Protein AF-A0A9J6D5X6-F1 (afdb_monomer_lite)

Structure (mmCIF, N/CA/C/O backbone):
data_AF-A0A9J6D5X6-F1
#
_entry.id   AF-A0A9J6D5X6-F1
#
loop_
_atom_site.group_PDB
_atom_site.id
_atom_site.type_symbol
_atom_site.label_atom_id
_atom_site.label_alt_id
_atom_site.label_comp_id
_atom_site.label_asym_id
_atom_site.label_entity_id
_atom_site.label_seq_id
_atom_site.pdbx_PDB_ins_code
_atom_site.Cartn_x
_atom_site.Cartn_y
_atom_site.Cartn_z
_atom_site.occupancy
_atom_site.B_iso_or_equiv
_atom_site.auth_seq_id
_atom_site.auth_comp_id
_atom_site.auth_asym_id
_atom_site.auth_atom_id
_atom_site.pdbx_PDB_model_num
ATOM 1 N N . MET A 1 1 ? 37.093 -29.764 -41.060 1.00 55.56 1 MET A N 1
ATOM 2 C CA . MET A 1 1 ? 36.284 -28.834 -40.244 1.00 55.56 1 MET A CA 1
ATOM 3 C C . MET A 1 1 ? 37.225 -27.768 -39.710 1.00 55.56 1 MET A C 1
ATOM 5 O O . MET A 1 1 ? 38.212 -28.142 -39.092 1.00 55.56 1 MET A O 1
ATOM 9 N N . ALA A 1 2 ? 37.018 -26.491 -40.043 1.00 56.97 2 ALA A N 1
ATOM 10 C CA . ALA A 1 2 ? 37.906 -25.419 -39.585 1.00 56.97 2 ALA A CA 1
ATOM 11 C C . ALA A 1 2 ? 37.753 -25.225 -38.063 1.00 56.97 2 ALA A C 1
ATOM 13 O O . ALA A 1 2 ? 36.620 -25.286 -37.577 1.00 56.97 2 ALA A O 1
ATOM 14 N N . PRO A 1 3 ? 38.848 -25.031 -37.306 1.00 70.06 3 PRO A N 1
ATOM 15 C CA . PRO A 1 3 ? 38.765 -24.832 -35.867 1.00 70.06 3 PRO A CA 1
ATOM 16 C C . PRO A 1 3 ? 38.007 -23.536 -35.584 1.00 70.06 3 PRO A C 1
ATOM 18 O O . PRO A 1 3 ? 38.293 -22.492 -36.173 1.00 70.06 3 PRO A O 1
ATOM 21 N N . ILE A 1 4 ? 37.017 -23.619 -34.697 1.00 68.12 4 ILE A N 1
ATOM 22 C CA . ILE A 1 4 ? 36.277 -22.445 -34.246 1.00 68.12 4 ILE A CA 1
ATOM 23 C C . ILE A 1 4 ? 37.287 -21.511 -33.577 1.00 68.12 4 ILE A C 1
ATOM 25 O O . ILE A 1 4 ? 38.006 -21.914 -32.664 1.00 68.12 4 ILE A O 1
ATOM 29 N N . ASN A 1 5 ? 37.374 -20.280 -34.078 1.00 81.94 5 ASN A N 1
ATOM 30 C CA . ASN A 1 5 ? 38.291 -19.271 -33.572 1.00 81.94 5 ASN A CA 1
ATOM 31 C C . ASN A 1 5 ? 37.912 -18.941 -32.119 1.00 81.94 5 ASN A C 1
ATOM 33 O O . ASN A 1 5 ? 36.921 -18.259 -31.865 1.00 81.94 5 ASN A O 1
ATOM 37 N N . THR A 1 6 ? 38.689 -19.456 -31.168 1.00 78.69 6 THR A N 1
ATOM 38 C CA . THR A 1 6 ? 38.454 -19.334 -29.720 1.00 78.69 6 THR A CA 1
ATOM 39 C C . THR A 1 6 ? 38.380 -17.885 -29.257 1.00 78.69 6 THR A C 1
ATOM 41 O O . THR A 1 6 ? 37.618 -17.565 -28.351 1.00 78.69 6 THR A O 1
ATOM 44 N N . ARG A 1 7 ? 39.108 -16.988 -29.928 1.00 82.19 7 ARG A N 1
ATOM 45 C CA . ARG A 1 7 ? 39.037 -15.549 -29.679 1.00 82.19 7 ARG A CA 1
ATOM 46 C C . ARG A 1 7 ? 37.683 -14.963 -30.077 1.00 82.19 7 ARG A C 1
ATOM 48 O O . ARG A 1 7 ? 37.125 -14.179 -29.325 1.00 82.19 7 ARG A O 1
ATOM 55 N N . ALA A 1 8 ? 37.132 -15.387 -31.212 1.00 81.88 8 ALA A N 1
ATOM 56 C CA . ALA A 1 8 ? 35.817 -14.933 -31.661 1.00 81.88 8 ALA A CA 1
ATOM 57 C C . ALA A 1 8 ? 34.689 -15.434 -30.740 1.00 81.88 8 ALA A C 1
ATOM 59 O O . ALA A 1 8 ? 33.704 -14.732 -30.539 1.00 81.88 8 ALA A O 1
ATOM 60 N N . LEU A 1 9 ? 34.836 -16.627 -30.149 1.00 81.69 9 LEU A N 1
ATOM 61 C CA . LEU A 1 9 ? 33.902 -17.124 -29.130 1.00 81.69 9 LEU A CA 1
ATOM 62 C C . LEU A 1 9 ? 33.955 -16.285 -27.849 1.00 81.69 9 LEU A C 1
ATOM 64 O O . LEU A 1 9 ? 32.906 -15.888 -27.353 1.00 81.69 9 LEU A O 1
ATOM 68 N N . ALA A 1 10 ? 35.155 -15.966 -27.357 1.00 84.81 10 ALA A N 1
ATOM 69 C CA . ALA A 1 10 ? 35.321 -15.121 -26.175 1.00 84.81 10 ALA A CA 1
ATOM 70 C C . ALA A 1 10 ? 34.756 -13.704 -26.393 1.00 84.81 10 ALA A C 1
ATOM 72 O O . ALA A 1 10 ? 34.077 -13.169 -25.521 1.00 84.81 10 ALA A O 1
ATOM 73 N N . GLU A 1 11 ? 34.968 -13.124 -27.580 1.00 85.69 11 GLU A N 1
ATOM 74 C CA . GLU A 1 11 ? 34.399 -11.822 -27.958 1.00 85.69 11 GLU A CA 1
ATOM 75 C C . GLU A 1 11 ? 32.855 -11.857 -27.972 1.00 85.69 11 GLU A C 1
ATOM 77 O O . GLU A 1 11 ? 32.206 -10.916 -27.514 1.00 85.69 11 GLU A O 1
ATOM 82 N N . LEU A 1 12 ? 32.239 -12.953 -28.434 1.00 86.56 12 LEU A N 1
ATOM 83 C CA . LEU A 1 12 ? 30.779 -13.130 -28.393 1.00 86.56 12 LEU A CA 1
ATOM 84 C C . LEU A 1 12 ? 30.242 -13.282 -26.964 1.00 86.56 12 LEU A C 1
ATOM 86 O O . LEU A 1 12 ? 29.209 -12.696 -26.634 1.00 86.56 12 LEU A O 1
ATOM 90 N N . GLU A 1 13 ? 30.934 -14.041 -26.113 1.00 90.12 13 GLU A N 1
ATOM 91 C CA . GLU A 1 13 ? 30.572 -14.208 -24.701 1.00 90.12 13 GLU A CA 1
ATOM 92 C C . GLU A 1 13 ? 30.631 -12.878 -23.940 1.00 90.12 13 GLU A C 1
ATOM 94 O O . GLU A 1 13 ? 29.716 -12.555 -23.179 1.00 90.12 13 GLU A O 1
ATOM 99 N N . GLU A 1 14 ? 31.656 -12.066 -24.200 1.00 89.50 14 GLU A N 1
ATOM 100 C CA . GLU A 1 14 ? 31.812 -10.740 -23.601 1.00 89.50 14 GLU A CA 1
ATOM 101 C C . GLU A 1 14 ? 30.676 -9.791 -24.022 1.00 89.50 14 GLU A C 1
ATOM 103 O O . GLU A 1 14 ? 30.056 -9.133 -23.179 1.00 89.50 14 GLU A O 1
ATOM 108 N N . ILE A 1 15 ? 30.317 -9.792 -25.311 1.00 89.00 15 ILE A N 1
ATOM 109 C CA . ILE A 1 15 ? 29.187 -9.012 -25.835 1.00 89.00 15 ILE A CA 1
ATOM 110 C C . ILE A 1 15 ? 27.863 -9.462 -25.200 1.00 89.00 15 ILE A C 1
ATOM 112 O O . ILE A 1 15 ? 27.032 -8.625 -24.833 1.00 89.00 15 ILE A O 1
ATOM 116 N N . HIS A 1 16 ? 27.644 -10.770 -25.051 1.00 92.50 16 HIS A N 1
ATOM 117 C CA . HIS A 1 16 ? 26.434 -11.304 -24.423 1.00 92.50 16 HIS A CA 1
ATOM 118 C C . HIS A 1 16 ? 26.328 -10.885 -22.955 1.00 92.50 16 HIS A C 1
ATOM 120 O O . HIS A 1 16 ? 25.290 -10.354 -22.553 1.00 92.50 16 HIS A O 1
ATOM 126 N N . ALA A 1 17 ? 27.408 -11.024 -22.183 1.00 90.44 17 ALA A N 1
ATOM 127 C CA . ALA A 1 17 ? 27.448 -10.605 -20.785 1.00 90.44 17 ALA A CA 1
ATOM 128 C C . ALA A 1 17 ? 27.161 -9.100 -20.631 1.00 90.44 17 ALA A C 1
ATOM 130 O O . ALA A 1 17 ? 26.398 -8.680 -19.755 1.00 90.44 17 ALA A O 1
ATOM 131 N N . GLN A 1 18 ? 27.711 -8.271 -21.523 1.00 91.69 18 GLN A N 1
ATOM 132 C CA . GLN A 1 18 ? 27.465 -6.832 -21.510 1.00 91.69 18 GLN A CA 1
ATOM 133 C C . GLN A 1 18 ? 26.006 -6.487 -21.853 1.00 91.69 18 GLN A C 1
ATOM 135 O O . GLN A 1 18 ? 25.405 -5.626 -21.202 1.00 91.69 18 GLN A O 1
ATOM 140 N N . ASN A 1 19 ? 25.399 -7.194 -22.810 1.00 94.31 19 ASN A N 1
ATOM 141 C CA . ASN A 1 19 ? 23.986 -7.036 -23.156 1.00 94.31 19 ASN A CA 1
ATOM 142 C C . ASN A 1 19 ? 23.058 -7.432 -22.000 1.00 94.31 19 ASN A C 1
ATOM 144 O O . ASN A 1 19 ? 22.118 -6.696 -21.688 1.00 94.31 19 ASN A O 1
ATOM 148 N N . GLU A 1 20 ? 23.334 -8.548 -21.325 1.00 93.19 20 GLU A N 1
ATOM 149 C CA . GLU A 1 20 ? 22.579 -8.970 -20.142 1.00 93.19 20 GLU A CA 1
ATOM 150 C C . GLU A 1 20 ? 22.626 -7.909 -19.041 1.00 93.19 20 GLU A C 1
ATOM 152 O O . GLU A 1 20 ? 21.592 -7.544 -18.469 1.00 93.19 20 GLU A O 1
ATOM 157 N N . LEU A 1 21 ? 23.806 -7.335 -18.797 1.00 94.62 21 LEU A N 1
ATOM 158 C CA . LEU A 1 21 ? 23.995 -6.301 -17.784 1.00 94.62 21 LEU A CA 1
ATOM 159 C C . LEU A 1 21 ? 23.209 -5.023 -18.121 1.00 94.62 21 LEU A C 1
ATOM 161 O O . LEU A 1 21 ? 22.553 -4.445 -17.246 1.00 94.62 21 LEU A O 1
ATOM 165 N N . ILE A 1 22 ? 23.189 -4.619 -19.396 1.00 96.19 22 ILE A N 1
ATOM 166 C CA . ILE A 1 22 ? 22.379 -3.495 -19.893 1.00 96.19 22 ILE A CA 1
ATOM 167 C C . ILE A 1 22 ? 20.883 -3.768 -19.687 1.00 96.19 22 ILE A C 1
ATOM 169 O O . ILE A 1 22 ? 20.154 -2.895 -19.195 1.00 96.19 22 ILE A O 1
ATOM 173 N N . VAL A 1 23 ? 20.411 -4.974 -20.015 1.00 96.12 23 VAL A N 1
ATOM 174 C CA . VAL A 1 23 ? 19.006 -5.369 -19.842 1.00 96.12 23 VAL A CA 1
ATOM 175 C C . VAL A 1 23 ? 18.617 -5.339 -18.365 1.00 96.12 23 VAL A C 1
ATOM 177 O O . VAL A 1 23 ? 17.643 -4.668 -18.008 1.00 96.12 23 VAL A O 1
ATOM 180 N N . VAL A 1 24 ? 19.396 -5.969 -17.484 1.00 95.69 24 VAL A N 1
ATOM 181 C CA . VAL A 1 24 ? 19.142 -5.981 -16.034 1.00 95.69 24 VAL A CA 1
ATOM 182 C C . VAL A 1 24 ? 19.116 -4.560 -15.471 1.00 95.69 24 VAL A C 1
ATOM 184 O O . VAL A 1 24 ? 18.171 -4.187 -14.763 1.00 95.69 24 VAL A O 1
ATOM 187 N N . TYR A 1 25 ? 20.096 -3.728 -15.834 1.00 95.25 25 TYR A N 1
ATOM 188 C CA . TYR A 1 25 ? 20.143 -2.327 -15.424 1.00 95.25 25 TYR A CA 1
ATOM 189 C C . TYR A 1 25 ? 18.912 -1.549 -15.908 1.00 95.25 25 TYR A C 1
ATOM 191 O O . TYR A 1 25 ? 18.299 -0.807 -15.134 1.00 95.25 25 TYR A O 1
ATOM 199 N N . SER A 1 26 ? 18.495 -1.742 -17.162 1.00 91.62 26 SER A N 1
ATOM 200 C CA . SER A 1 26 ? 17.327 -1.068 -17.740 1.00 91.62 26 SER A CA 1
ATOM 201 C C . SER A 1 26 ? 16.020 -1.454 -17.034 1.00 91.62 26 SER A C 1
ATOM 203 O O . SER A 1 26 ? 15.210 -0.577 -16.715 1.00 91.62 26 SER A O 1
ATOM 205 N N . ILE A 1 27 ? 15.840 -2.737 -16.692 1.00 90.25 27 ILE A N 1
ATOM 206 C CA . ILE A 1 27 ? 14.683 -3.244 -15.945 1.00 90.25 27 ILE A CA 1
ATOM 207 C C . ILE A 1 27 ? 14.682 -2.667 -14.530 1.00 90.25 27 ILE A C 1
ATOM 209 O O . ILE A 1 27 ? 13.660 -2.141 -14.080 1.00 90.25 27 ILE A O 1
ATOM 213 N N . ALA A 1 28 ? 15.819 -2.710 -13.833 1.00 87.56 28 ALA A N 1
ATOM 214 C CA . ALA A 1 28 ? 15.953 -2.155 -12.489 1.00 87.56 28 ALA A CA 1
ATOM 215 C C . ALA A 1 28 ? 15.671 -0.646 -12.481 1.00 87.56 28 ALA A C 1
ATOM 217 O O . ALA A 1 28 ? 14.909 -0.153 -11.645 1.00 87.56 28 ALA A O 1
ATOM 218 N N . ARG A 1 29 ? 16.210 0.091 -13.458 1.00 86.25 29 ARG A N 1
ATOM 219 C CA . ARG A 1 29 ? 15.960 1.523 -13.647 1.00 86.25 29 ARG A CA 1
ATOM 220 C C . ARG A 1 29 ? 14.492 1.800 -13.945 1.00 86.25 29 ARG A C 1
ATOM 222 O O . ARG A 1 29 ? 13.934 2.717 -13.351 1.00 86.25 29 ARG A O 1
ATOM 229 N N . ARG A 1 30 ? 13.835 1.006 -14.798 1.00 81.69 30 ARG A N 1
ATOM 230 C CA . ARG A 1 30 ? 12.396 1.127 -15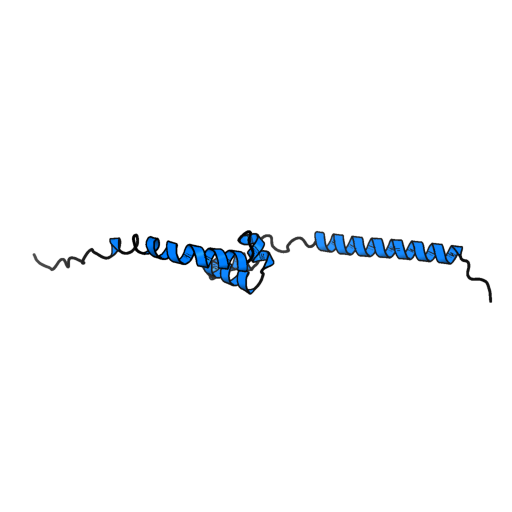.093 1.00 81.69 30 ARG A CA 1
ATOM 231 C C . ARG A 1 30 ? 11.534 0.835 -13.866 1.00 81.69 30 ARG A C 1
ATOM 233 O O . ARG A 1 30 ? 10.545 1.528 -13.657 1.00 81.69 30 ARG A O 1
ATOM 240 N N . ARG A 1 31 ? 11.917 -0.134 -13.029 1.00 76.94 31 ARG A N 1
ATOM 241 C CA . ARG A 1 31 ? 11.245 -0.430 -11.751 1.00 76.94 31 ARG A CA 1
ATOM 242 C C . ARG A 1 31 ? 11.400 0.716 -10.749 1.00 76.94 31 ARG A C 1
ATOM 244 O O . ARG A 1 31 ? 10.401 1.128 -10.175 1.00 76.94 31 ARG A O 1
ATOM 251 N N . ARG A 1 32 ? 12.599 1.294 -10.604 1.00 73.50 32 ARG A N 1
ATOM 252 C CA . ARG A 1 32 ? 12.824 2.497 -9.771 1.00 73.50 32 ARG A CA 1
ATOM 253 C C . ARG A 1 32 ? 12.077 3.723 -10.311 1.00 73.50 32 ARG A C 1
ATOM 255 O O . ARG A 1 32 ? 11.566 4.523 -9.539 1.00 73.50 32 ARG A O 1
ATOM 262 N N . ARG A 1 33 ? 11.999 3.855 -11.641 1.00 68.44 33 ARG A N 1
ATOM 263 C CA . ARG A 1 33 ? 11.289 4.926 -12.361 1.00 68.44 33 ARG A CA 1
ATOM 264 C C . ARG A 1 33 ? 9.796 4.692 -12.536 1.00 68.44 33 ARG A C 1
ATOM 266 O O . ARG A 1 33 ? 9.138 5.587 -13.060 1.00 68.44 33 ARG A O 1
ATOM 273 N N . ARG A 1 34 ? 9.231 3.561 -12.094 1.00 65.81 34 ARG A N 1
ATOM 274 C CA . ARG A 1 34 ? 7.793 3.484 -11.810 1.00 65.81 34 ARG A CA 1
ATOM 275 C C . ARG A 1 34 ? 7.539 4.407 -10.618 1.00 65.81 34 ARG A C 1
ATOM 277 O O . ARG A 1 34 ? 7.360 3.973 -9.485 1.00 65.81 34 ARG A O 1
ATOM 284 N N . GLN A 1 35 ? 7.574 5.706 -10.902 1.00 58.44 35 GLN A N 1
ATOM 285 C CA . GLN A 1 35 ? 7.007 6.734 -10.067 1.00 58.44 35 GLN A CA 1
ATOM 286 C C . GLN A 1 35 ? 5.574 6.308 -9.805 1.00 58.44 35 GLN A C 1
ATOM 288 O O . GLN A 1 35 ? 4.879 5.803 -10.697 1.00 58.44 35 GLN A O 1
ATOM 293 N N . ARG A 1 36 ? 5.163 6.422 -8.546 1.00 61.59 36 ARG A N 1
ATOM 294 C CA . ARG A 1 36 ? 3.793 6.119 -8.166 1.00 61.59 36 ARG A CA 1
ATOM 295 C C . ARG A 1 36 ? 2.905 6.980 -9.068 1.00 61.59 36 ARG A C 1
ATOM 297 O O . ARG A 1 36 ? 3.015 8.198 -9.027 1.00 61.59 36 ARG A O 1
ATOM 304 N N . ARG A 1 37 ? 2.073 6.351 -9.912 1.00 65.75 37 ARG A N 1
ATOM 305 C CA . ARG A 1 37 ? 1.149 7.057 -10.831 1.00 65.75 37 ARG A CA 1
ATOM 306 C C . ARG A 1 37 ? 0.238 8.035 -10.077 1.00 65.75 37 ARG A C 1
ATOM 308 O O . ARG A 1 37 ? -0.304 8.949 -10.678 1.00 65.75 37 ARG A O 1
ATOM 315 N N . VAL A 1 38 ? 0.101 7.823 -8.770 1.00 64.44 38 VAL A N 1
ATOM 316 C CA . VAL A 1 38 ? -0.598 8.658 -7.803 1.00 64.44 38 VAL A CA 1
ATOM 317 C C . VAL A 1 38 ? 0.267 8.792 -6.543 1.00 64.44 38 VAL A C 1
ATOM 319 O O . VAL A 1 38 ? 0.807 7.798 -6.052 1.00 64.44 38 VAL A O 1
ATOM 322 N N . TRP A 1 39 ? 0.418 10.010 -6.014 1.00 67.00 39 TRP A N 1
ATOM 323 C CA . TRP A 1 39 ? 1.128 10.258 -4.746 1.00 67.00 39 TRP A CA 1
ATOM 324 C C . TRP A 1 39 ? 0.409 9.618 -3.551 1.00 67.00 39 TRP A C 1
ATOM 326 O O . TRP A 1 39 ? 1.052 9.172 -2.599 1.00 67.00 39 TRP A O 1
ATOM 336 N N . VAL A 1 40 ? -0.917 9.506 -3.654 1.00 69.44 40 VAL A N 1
ATOM 337 C CA . VAL A 1 40 ? -1.812 8.909 -2.664 1.00 69.44 40 VAL A CA 1
ATOM 338 C C . VAL A 1 40 ? -2.382 7.614 -3.240 1.00 69.44 40 VAL A C 1
ATOM 340 O O . VAL A 1 40 ? -2.913 7.606 -4.346 1.00 69.44 40 VAL A O 1
ATOM 343 N N . ARG A 1 41 ? -2.239 6.493 -2.524 1.00 74.75 41 ARG A N 1
ATOM 344 C CA . ARG A 1 41 ? -2.820 5.209 -2.951 1.00 74.75 41 ARG A CA 1
ATOM 345 C C . ARG A 1 41 ? -4.344 5.227 -2.807 1.00 74.75 41 ARG A C 1
ATOM 347 O O . ARG A 1 41 ? -4.854 5.872 -1.899 1.00 74.75 41 ARG A O 1
ATOM 354 N N . GLN A 1 42 ? -5.034 4.436 -3.630 1.00 77.94 42 GLN A N 1
ATOM 355 C CA . GLN A 1 42 ? -6.500 4.388 -3.675 1.00 77.94 42 GLN A CA 1
ATOM 356 C C . GLN A 1 42 ? -7.150 4.150 -2.304 1.00 77.94 42 GLN A C 1
ATOM 358 O O . GLN A 1 42 ? -8.041 4.891 -1.920 1.00 77.94 42 GLN A O 1
ATOM 363 N N . VAL A 1 43 ? -6.596 3.234 -1.500 1.00 77.31 43 VAL A N 1
ATOM 364 C CA . VAL A 1 43 ? -7.093 2.930 -0.144 1.00 77.31 43 VAL A CA 1
ATOM 365 C C . VAL A 1 43 ? -7.128 4.145 0.801 1.00 77.31 43 VAL A C 1
ATOM 367 O O . VAL A 1 43 ? -7.865 4.157 1.780 1.00 77.31 43 VAL A O 1
ATOM 370 N N . PHE A 1 44 ? -6.327 5.181 0.532 1.00 77.06 44 PHE A N 1
ATOM 371 C CA . PHE A 1 44 ? -6.349 6.431 1.292 1.00 77.06 44 PHE A CA 1
ATOM 372 C C . PHE A 1 44 ? -7.303 7.475 0.699 1.00 77.06 44 PHE A C 1
ATOM 374 O O . PHE A 1 44 ? -7.723 8.368 1.428 1.00 77.06 44 PHE A O 1
ATOM 381 N N . LEU A 1 45 ? -7.649 7.363 -0.586 1.00 77.69 45 LEU A N 1
ATOM 382 C CA . LEU A 1 45 ? -8.658 8.199 -1.245 1.00 77.69 45 LEU A CA 1
ATOM 383 C C . LEU A 1 45 ? -10.072 7.770 -0.840 1.00 77.69 45 LEU A C 1
ATOM 385 O O . LEU A 1 45 ? -10.928 8.619 -0.609 1.00 77.69 45 LEU A O 1
ATOM 389 N N . ASP A 1 46 ? -10.282 6.466 -0.654 1.00 75.69 46 ASP A N 1
ATOM 390 C CA . ASP A 1 46 ? -11.583 5.907 -0.278 1.00 75.69 46 ASP A CA 1
ATOM 391 C C . ASP A 1 46 ? -11.994 6.270 1.169 1.00 75.69 46 ASP A C 1
ATOM 393 O O . ASP A 1 46 ? -13.160 6.143 1.536 1.00 75.69 46 ASP A O 1
ATOM 397 N N . ARG A 1 47 ? -11.080 6.835 1.981 1.00 72.12 47 ARG A N 1
ATOM 398 C CA . ARG A 1 47 ? -11.358 7.318 3.353 1.00 72.12 47 ARG A CA 1
ATOM 399 C C . ARG A 1 47 ? -12.531 8.292 3.433 1.00 72.12 47 ARG A C 1
ATOM 401 O O . ARG A 1 47 ? -13.250 8.290 4.426 1.00 72.12 47 ARG A O 1
ATOM 408 N N . ALA A 1 48 ? -12.712 9.124 2.407 1.00 70.94 48 ALA A N 1
ATOM 409 C CA . ALA A 1 48 ? -13.823 10.070 2.357 1.00 70.94 48 ALA A CA 1
ATOM 410 C C . ALA A 1 48 ? -15.189 9.362 2.277 1.00 70.94 48 ALA A C 1
ATOM 412 O O . ALA A 1 48 ? -16.182 9.904 2.751 1.00 70.94 48 ALA A O 1
ATOM 413 N N . MET A 1 49 ? -15.227 8.154 1.704 1.00 71.19 49 MET A N 1
ATOM 414 C CA . MET A 1 49 ? -16.438 7.351 1.529 1.00 71.19 49 MET A CA 1
ATOM 415 C C . MET A 1 49 ? -16.623 6.315 2.643 1.00 71.19 49 MET A C 1
ATOM 417 O O . MET A 1 49 ? -17.748 6.068 3.065 1.00 71.19 49 MET A O 1
ATOM 421 N N . ASP A 1 50 ? -15.534 5.711 3.125 1.00 67.62 50 ASP A N 1
ATOM 422 C CA . ASP A 1 50 ? -15.582 4.607 4.091 1.00 67.62 50 ASP A CA 1
ATOM 423 C C . ASP A 1 50 ? -15.626 5.057 5.559 1.00 67.62 50 ASP A C 1
ATOM 425 O O . ASP A 1 50 ? -15.849 4.230 6.443 1.00 67.62 50 ASP A O 1
ATOM 429 N N . GLY A 1 51 ? -15.393 6.338 5.848 1.00 65.12 51 GLY A N 1
ATOM 430 C CA . GLY A 1 51 ? -15.235 6.824 7.217 1.00 65.12 51 GLY A CA 1
ATOM 431 C C . GLY A 1 51 ? -13.858 6.518 7.825 1.00 65.12 51 GLY A C 1
ATOM 432 O O . GLY A 1 51 ? -12.985 5.899 7.210 1.00 65.12 51 GLY A O 1
ATOM 433 N N . ASP A 1 52 ? -13.655 7.029 9.041 1.00 63.66 52 ASP A N 1
ATOM 434 C CA . ASP A 1 52 ? -12.349 7.123 9.700 1.00 63.66 52 ASP A CA 1
ATOM 435 C C . ASP A 1 52 ? -11.676 5.766 10.006 1.00 63.66 52 ASP A C 1
ATOM 437 O O . ASP A 1 52 ? -12.307 4.710 10.001 1.00 63.66 52 ASP A O 1
ATOM 441 N N . PHE A 1 53 ? -10.369 5.834 10.293 1.00 63.34 53 PHE A N 1
ATOM 442 C CA . PHE A 1 53 ? -9.369 4.823 10.715 1.00 63.34 53 PHE A CA 1
ATOM 443 C C . PHE A 1 53 ? -9.730 3.315 10.775 1.00 63.34 53 PHE A C 1
ATOM 445 O O . PHE A 1 53 ? -8.946 2.496 10.289 1.00 63.34 53 PHE A O 1
ATOM 452 N N . HIS A 1 54 ? -10.866 2.918 11.357 1.00 64.06 54 HIS A N 1
ATOM 453 C CA . HIS A 1 54 ? -11.262 1.516 11.550 1.00 64.06 54 HIS A CA 1
ATOM 454 C C . HIS A 1 54 ? -11.379 0.745 10.228 1.00 64.06 54 HIS A C 1
ATOM 456 O O . HIS A 1 54 ? -10.791 -0.328 10.083 1.00 64.06 54 HIS A O 1
ATOM 462 N N . ASN A 1 55 ? -12.065 1.312 9.232 1.00 78.88 55 ASN A N 1
ATOM 463 C CA . ASN A 1 55 ? -12.261 0.632 7.949 1.00 78.88 55 ASN A CA 1
ATOM 464 C C . ASN A 1 55 ? -10.963 0.532 7.145 1.00 78.88 55 ASN A C 1
ATOM 466 O O . ASN A 1 55 ? -10.707 -0.481 6.493 1.00 78.88 55 ASN A O 1
ATOM 470 N N . LEU A 1 56 ? -10.095 1.540 7.247 1.00 82.62 56 LEU A N 1
ATOM 471 C CA . LEU A 1 56 ? -8.767 1.492 6.648 1.00 82.62 56 LEU A CA 1
ATOM 472 C C . LEU A 1 56 ? -7.936 0.353 7.243 1.00 82.62 56 LEU A C 1
ATOM 474 O O . LEU A 1 56 ? -7.369 -0.434 6.490 1.00 82.62 56 LEU A O 1
ATOM 478 N N . LEU A 1 57 ? -7.853 0.257 8.572 1.00 83.94 57 LEU A N 1
ATOM 479 C CA . LEU A 1 57 ? -7.041 -0.774 9.214 1.00 83.94 57 LEU A CA 1
ATOM 480 C C . LEU A 1 57 ? -7.485 -2.181 8.840 1.00 83.94 57 LEU A C 1
ATOM 482 O O . LEU A 1 57 ? -6.634 -3.011 8.529 1.00 83.94 57 LEU A O 1
ATOM 486 N N . VAL A 1 58 ? -8.795 -2.434 8.809 1.00 84.75 58 VAL A N 1
ATOM 487 C CA . VAL A 1 58 ? -9.346 -3.729 8.392 1.00 84.75 58 VAL A CA 1
ATOM 488 C C . VAL A 1 58 ? -8.960 -4.042 6.943 1.00 84.75 58 VAL A C 1
ATOM 490 O O . VAL A 1 58 ? -8.453 -5.129 6.664 1.00 84.75 58 VAL A O 1
ATOM 493 N N . LYS A 1 59 ? -9.105 -3.074 6.025 1.00 85.19 59 LYS A N 1
ATOM 494 C CA . LYS A 1 59 ? -8.713 -3.236 4.614 1.00 85.19 59 LYS A CA 1
ATOM 495 C C . LYS A 1 59 ? -7.217 -3.519 4.456 1.00 85.19 59 LYS A C 1
ATOM 497 O O . LYS A 1 59 ? -6.840 -4.397 3.683 1.00 85.19 59 LYS A O 1
ATOM 502 N N . LEU A 1 60 ? -6.362 -2.817 5.203 1.00 87.62 60 LEU A N 1
ATOM 503 C CA . LEU A 1 60 ? -4.913 -3.040 5.173 1.00 87.62 60 LEU A CA 1
ATOM 504 C C . LEU A 1 60 ? -4.534 -4.403 5.751 1.00 87.62 60 LEU A C 1
ATOM 506 O O . LEU A 1 60 ? -3.706 -5.103 5.173 1.00 87.62 60 LEU A O 1
ATOM 510 N N . ARG A 1 61 ? -5.162 -4.797 6.862 1.00 86.75 61 ARG A N 1
ATOM 511 C CA . ARG A 1 61 ? -4.886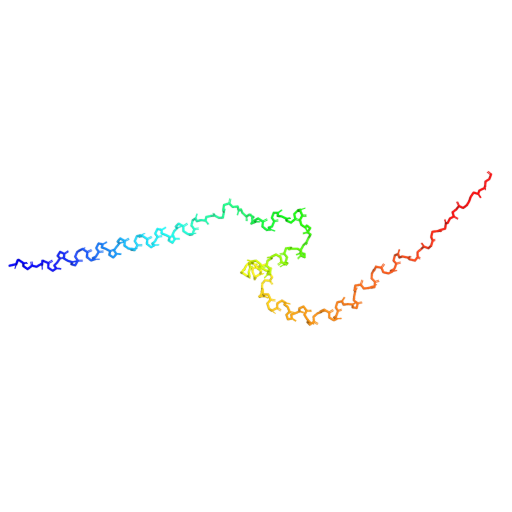 -6.058 7.555 1.00 86.75 61 ARG A CA 1
ATOM 512 C C . ARG A 1 61 ? -5.230 -7.276 6.697 1.00 86.75 61 ARG A C 1
ATOM 514 O O . ARG A 1 61 ? -4.480 -8.245 6.717 1.00 86.75 61 ARG A O 1
ATOM 521 N N . LEU A 1 62 ? -6.326 -7.211 5.937 1.00 85.44 62 LEU A N 1
ATOM 522 C CA . LEU A 1 62 ? -6.794 -8.306 5.079 1.00 85.44 62 LEU A CA 1
ATOM 523 C C . LEU A 1 62 ? -6.163 -8.304 3.678 1.00 85.44 62 LEU A C 1
ATOM 525 O O . LEU A 1 62 ? -5.986 -9.369 3.094 1.00 85.44 62 LEU A O 1
ATOM 529 N N . GLY A 1 63 ? -5.851 -7.129 3.121 1.00 83.44 63 GLY A N 1
ATOM 530 C CA . GLY A 1 63 ? -5.479 -6.992 1.708 1.00 83.44 63 GLY A CA 1
ATOM 531 C C . GLY A 1 63 ? -3.998 -6.728 1.417 1.00 83.44 63 GLY A C 1
ATOM 532 O O . GLY A 1 63 ? -3.529 -7.085 0.339 1.00 83.44 63 GLY A O 1
ATOM 533 N N . ASP A 1 64 ? -3.251 -6.090 2.326 1.00 86.31 64 ASP A N 1
ATOM 534 C CA . ASP A 1 64 ? -1.854 -5.689 2.081 1.00 86.31 64 ASP A CA 1
ATOM 535 C C . ASP A 1 64 ? -1.059 -5.611 3.398 1.00 86.31 64 ASP A C 1
ATOM 537 O O . ASP A 1 64 ? -0.894 -4.545 3.998 1.00 86.31 64 ASP A O 1
ATOM 541 N N . ALA A 1 65 ? -0.520 -6.753 3.838 1.00 85.19 65 ALA A N 1
ATOM 542 C CA . ALA A 1 65 ? 0.258 -6.856 5.076 1.00 85.19 65 ALA A CA 1
ATOM 543 C C . ALA A 1 65 ? 1.509 -5.953 5.089 1.00 85.19 65 ALA A C 1
ATOM 545 O O . ALA A 1 65 ? 1.903 -5.448 6.141 1.00 85.19 65 ALA A O 1
ATOM 546 N N . ALA A 1 66 ? 2.122 -5.700 3.928 1.00 85.75 66 ALA A N 1
ATOM 547 C CA . ALA A 1 66 ? 3.270 -4.803 3.829 1.00 85.75 66 ALA A CA 1
ATOM 548 C C . ALA A 1 66 ? 2.851 -3.344 4.054 1.00 85.75 66 ALA A C 1
ATOM 550 O O . ALA A 1 66 ? 3.553 -2.578 4.718 1.00 85.75 66 ALA A O 1
ATOM 551 N N . MET A 1 67 ? 1.695 -2.935 3.528 1.00 85.38 67 MET A N 1
ATOM 552 C CA . MET A 1 67 ? 1.150 -1.613 3.820 1.00 85.38 67 MET A CA 1
ATOM 553 C C . MET A 1 67 ? 0.659 -1.502 5.260 1.00 85.38 67 MET A C 1
ATOM 555 O O . MET A 1 67 ? 0.917 -0.473 5.881 1.00 85.38 67 MET A O 1
ATOM 559 N N . PHE A 1 68 ? 0.030 -2.545 5.806 1.00 89.81 68 PHE A N 1
ATOM 560 C CA . PHE A 1 68 ? -0.317 -2.596 7.224 1.00 89.81 68 PHE A CA 1
ATOM 561 C C . PHE A 1 68 ? 0.920 -2.334 8.084 1.00 89.81 68 PHE A C 1
ATOM 563 O O . PHE A 1 68 ? 0.905 -1.432 8.914 1.00 89.81 68 PHE A O 1
ATOM 570 N N . HIS A 1 69 ? 2.032 -3.018 7.801 1.00 90.69 69 HIS A N 1
ATOM 571 C CA . HIS A 1 69 ? 3.293 -2.789 8.500 1.00 90.69 69 HIS A CA 1
ATOM 572 C C . HIS A 1 69 ? 3.825 -1.363 8.318 1.00 90.69 69 HIS A C 1
ATOM 574 O O . HIS A 1 69 ? 4.331 -0.759 9.256 1.00 90.69 69 HIS A O 1
ATOM 580 N N . ASN A 1 70 ? 3.706 -0.769 7.132 1.00 88.12 70 ASN A N 1
ATOM 581 C CA . ASN A 1 70 ? 4.124 0.622 6.931 1.00 88.12 70 ASN A CA 1
ATOM 582 C C . ASN A 1 70 ? 3.256 1.626 7.701 1.00 88.12 70 ASN A C 1
ATOM 584 O O . ASN A 1 70 ? 3.772 2.651 8.146 1.00 88.12 70 ASN A O 1
ATOM 588 N N . PHE A 1 71 ? 1.961 1.340 7.835 1.00 86.81 71 PHE A N 1
ATOM 589 C CA . PHE A 1 71 ? 0.995 2.194 8.516 1.00 86.81 71 PHE A CA 1
ATOM 590 C C . PHE A 1 71 ? 1.090 2.056 10.042 1.00 86.81 71 PHE A C 1
ATOM 592 O O . PHE A 1 71 ? 1.236 3.057 10.734 1.00 86.81 71 PHE A O 1
ATOM 599 N N . MET A 1 72 ? 1.085 0.821 10.549 1.00 89.88 72 MET A N 1
ATOM 600 C CA . MET A 1 72 ? 1.105 0.499 11.981 1.00 89.88 72 MET A CA 1
ATOM 601 C C . MET A 1 72 ? 2.506 0.345 12.573 1.00 89.88 72 MET A C 1
ATOM 603 O O . MET A 1 72 ? 2.644 0.276 13.789 1.00 89.88 72 MET A O 1
ATOM 607 N N . ARG A 1 73 ? 3.550 0.285 11.734 1.00 92.81 73 ARG A N 1
ATOM 608 C CA . ARG A 1 73 ? 4.947 0.013 12.132 1.00 92.81 73 ARG A CA 1
ATOM 609 C C . ARG A 1 73 ? 5.144 -1.325 12.855 1.00 92.81 73 ARG A C 1
ATOM 611 O O . ARG A 1 73 ? 6.139 -1.504 13.546 1.00 92.81 73 ARG A O 1
ATOM 618 N N . MET A 1 74 ? 4.217 -2.259 12.658 1.00 93.06 74 MET A N 1
ATOM 619 C CA . MET A 1 74 ? 4.229 -3.611 13.214 1.00 93.06 74 MET A CA 1
ATOM 620 C C . MET A 1 74 ? 3.420 -4.554 12.320 1.00 93.06 74 MET A C 1
ATOM 622 O O . MET A 1 74 ? 2.588 -4.103 11.525 1.00 93.06 74 MET A O 1
ATOM 626 N N . SER A 1 75 ? 3.654 -5.860 12.425 1.00 92.19 75 SER A N 1
ATOM 627 C CA . SER A 1 75 ? 2.861 -6.844 11.685 1.00 92.19 75 SER A CA 1
ATOM 628 C C . SER A 1 75 ? 1.424 -6.935 12.223 1.00 92.19 75 SER A C 1
ATOM 630 O O . SER A 1 75 ? 1.177 -6.579 13.379 1.00 92.19 75 SER A O 1
ATOM 632 N N . PRO A 1 76 ? 0.469 -7.454 11.428 1.00 90.88 76 PRO A N 1
ATOM 633 C CA . PRO A 1 76 ? -0.873 -7.770 11.916 1.00 90.88 76 PRO A CA 1
ATOM 634 C C . PRO A 1 76 ? -0.864 -8.601 13.201 1.00 90.88 76 PRO A C 1
ATOM 636 O O . PRO A 1 76 ? -1.574 -8.284 14.140 1.00 90.88 76 PRO A O 1
ATOM 639 N N . GLN A 1 77 ? 0.005 -9.608 13.285 1.00 92.25 77 GLN A N 1
ATOM 640 C CA . GLN A 1 77 ? 0.083 -10.505 14.438 1.00 92.25 77 GLN A CA 1
ATOM 641 C C . GLN A 1 77 ? 0.570 -9.784 15.702 1.00 92.25 77 GLN A C 1
ATOM 643 O O . GLN A 1 77 ? 0.075 -10.045 16.795 1.00 92.25 77 GLN A O 1
ATOM 648 N N . GLN A 1 78 ? 1.532 -8.866 15.561 1.00 92.38 78 GLN A N 1
ATOM 649 C CA . GLN A 1 78 ? 2.005 -8.038 16.674 1.00 92.38 78 GLN A CA 1
ATOM 650 C C . GLN A 1 78 ? 0.917 -7.078 17.149 1.00 92.38 78 GLN A C 1
ATOM 652 O O . GLN A 1 78 ? 0.730 -6.908 18.352 1.00 92.38 78 GLN A O 1
ATOM 657 N N . PHE A 1 79 ? 0.180 -6.486 16.209 1.00 91.38 79 PHE A N 1
ATOM 658 C CA . PHE A 1 79 ? -0.963 -5.649 16.537 1.00 91.38 79 PHE A CA 1
ATOM 659 C C . PHE A 1 79 ? -2.028 -6.437 17.303 1.00 91.38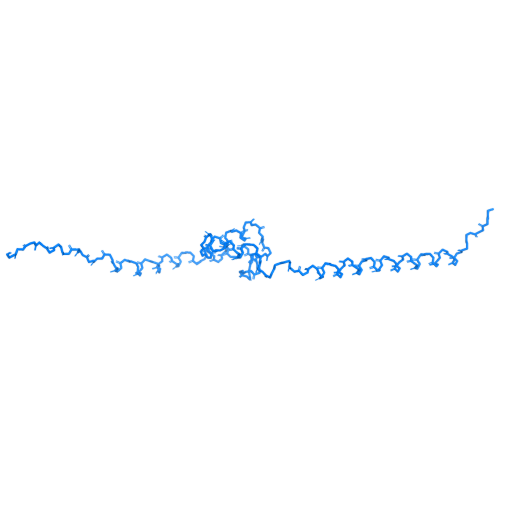 79 PHE A C 1
ATOM 661 O O . PHE A 1 79 ? -2.487 -5.979 18.342 1.00 91.38 79 PHE A O 1
ATOM 668 N N . AS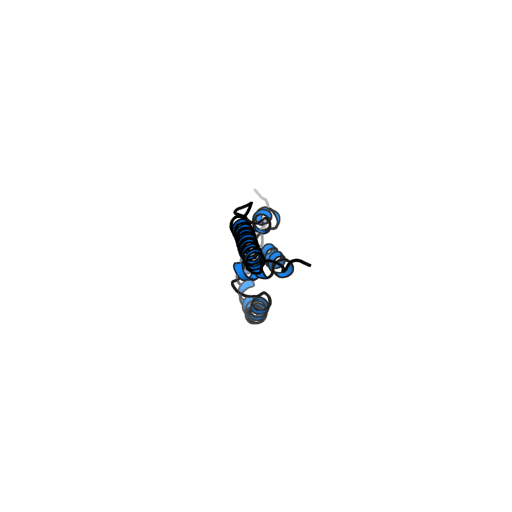P A 1 80 ? -2.355 -7.645 16.848 1.00 90.19 80 ASP A N 1
ATOM 669 C CA . ASP A 1 80 ? -3.361 -8.502 17.480 1.00 90.19 80 ASP A CA 1
ATOM 670 C C . ASP A 1 80 ? -2.969 -8.885 18.897 1.00 90.19 80 ASP A C 1
ATOM 672 O O . ASP A 1 80 ? -3.799 -8.868 19.802 1.00 90.19 80 ASP A O 1
ATOM 676 N N . PHE A 1 81 ? -1.694 -9.203 19.106 1.00 93.25 81 PHE A N 1
ATOM 677 C CA . PHE A 1 81 ? -1.165 -9.478 20.432 1.00 93.25 81 PHE A CA 1
ATOM 678 C C . PHE A 1 81 ? -1.350 -8.278 21.371 1.00 93.25 81 PHE A C 1
ATOM 680 O O . PHE A 1 81 ? -1.859 -8.435 22.480 1.00 93.25 81 PHE A O 1
ATOM 687 N N . LEU A 1 82 ? -1.008 -7.070 20.913 1.00 91.06 82 LEU A N 1
ATOM 688 C CA . LEU A 1 82 ? -1.222 -5.848 21.692 1.00 91.06 82 LEU A CA 1
ATOM 689 C C . LEU A 1 82 ? -2.711 -5.566 21.920 1.00 91.06 82 LEU A C 1
ATOM 691 O O . LEU A 1 82 ? -3.093 -5.178 23.022 1.00 91.06 82 LEU A O 1
ATOM 695 N N . GLU A 1 83 ? -3.560 -5.798 20.919 1.00 88.06 83 GLU A N 1
ATOM 696 C CA . GLU A 1 83 ? -5.010 -5.654 21.047 1.00 88.06 83 GLU A CA 1
ATOM 697 C C . GLU A 1 83 ? -5.550 -6.570 22.152 1.00 88.06 83 GLU A C 1
ATOM 699 O O . GLU A 1 83 ? -6.317 -6.113 22.995 1.00 88.06 83 GLU A O 1
ATOM 704 N N . HIS A 1 84 ? -5.101 -7.826 22.222 1.00 89.75 84 HIS A N 1
ATOM 705 C CA . HIS A 1 84 ? -5.511 -8.759 23.276 1.00 89.75 84 HIS A CA 1
ATOM 706 C C . HIS A 1 84 ? -5.067 -8.316 24.674 1.00 89.75 84 HIS A C 1
ATOM 708 O O . HIS A 1 84 ? -5.807 -8.520 25.635 1.00 89.75 84 HIS A O 1
ATOM 714 N N . LEU A 1 85 ? -3.893 -7.693 24.795 1.00 89.31 85 LEU A N 1
ATOM 715 C CA . LEU A 1 85 ? -3.392 -7.184 26.074 1.00 89.31 85 LEU A CA 1
ATOM 716 C C . LEU A 1 85 ? -4.120 -5.915 26.533 1.00 89.31 85 LEU A C 1
ATOM 718 O O . LEU A 1 85 ? -4.365 -5.739 27.724 1.00 89.31 85 LEU A O 1
ATOM 722 N N . VAL A 1 86 ? -4.462 -5.023 25.600 1.00 86.38 86 VAL A N 1
ATOM 723 C CA . VAL A 1 86 ? -5.028 -3.702 25.916 1.00 86.38 86 VAL A CA 1
ATOM 724 C C . VAL A 1 86 ? -6.557 -3.724 25.980 1.00 86.38 86 VAL A C 1
ATOM 726 O O . VAL A 1 86 ? -7.143 -2.954 26.740 1.00 86.38 86 VAL A O 1
ATOM 729 N N . ARG A 1 87 ? -7.229 -4.611 25.235 1.00 81.81 87 ARG A N 1
ATOM 730 C CA . ARG A 1 87 ? -8.701 -4.711 25.191 1.00 81.81 87 ARG A CA 1
ATOM 731 C C . ARG A 1 87 ? -9.362 -4.843 26.578 1.00 81.81 87 ARG A C 1
ATOM 733 O O . ARG A 1 87 ? -10.376 -4.181 26.801 1.00 81.81 87 ARG A O 1
ATOM 740 N N . PRO A 1 88 ? -8.828 -5.620 27.538 1.00 82.50 88 PRO A N 1
ATOM 741 C CA . PRO A 1 88 ? -9.380 -5.658 28.893 1.00 82.50 88 PRO A CA 1
ATOM 742 C C . PRO A 1 88 ? -9.308 -4.301 29.612 1.00 82.50 88 PRO A C 1
ATOM 744 O O . PRO A 1 88 ? -10.226 -3.942 30.340 1.00 82.50 88 PRO A O 1
ATOM 747 N N . LEU A 1 89 ? -8.255 -3.517 29.365 1.00 76.12 89 LEU A N 1
ATOM 748 C CA . LEU A 1 89 ? -8.006 -2.226 30.019 1.00 76.12 89 LEU A CA 1
ATOM 749 C C . LEU A 1 89 ? -8.835 -1.083 29.416 1.00 76.12 89 LEU A C 1
ATOM 751 O O . LEU A 1 89 ? -9.170 -0.122 30.105 1.00 76.12 89 LEU A O 1
ATOM 755 N N . SER A 1 90 ? -9.182 -1.170 28.130 1.00 64.69 90 SER A N 1
ATOM 756 C CA . SER A 1 90 ? -9.954 -0.131 27.436 1.00 64.69 90 SER A CA 1
ATOM 757 C C . SER A 1 90 ? -11.452 -0.161 27.755 1.00 64.69 90 SER A C 1
ATOM 759 O O . SER A 1 90 ? -12.136 0.851 27.589 1.00 64.69 90 SER A O 1
ATOM 761 N N . THR A 1 91 ? -11.959 -1.288 28.260 1.00 58.16 91 THR A N 1
ATOM 762 C CA . THR A 1 91 ? -13.379 -1.451 28.610 1.00 58.16 91 THR A CA 1
ATOM 763 C C . THR A 1 91 ? -13.758 -0.615 29.841 1.00 58.16 91 THR A C 1
ATOM 765 O O . THR A 1 91 ? -14.865 -0.097 29.907 1.00 58.16 91 THR A O 1
ATOM 768 N N . GLU A 1 92 ? -12.822 -0.370 30.759 1.00 55.56 92 GLU A N 1
ATOM 769 C CA . GLU A 1 92 ? -13.033 0.463 31.956 1.00 55.56 92 GLU A CA 1
ATOM 770 C C . GLU A 1 92 ? -13.141 1.971 31.635 1.00 55.56 92 GLU A C 1
ATOM 772 O O . GLU A 1 92 ? -13.812 2.722 32.342 1.00 55.56 92 GLU A O 1
ATOM 777 N N . GLN A 1 93 ? -12.515 2.446 30.549 1.00 52.22 93 GLN A N 1
ATOM 778 C CA . GLN A 1 93 ? -12.375 3.889 30.286 1.00 52.22 93 GLN A CA 1
ATOM 779 C C . GLN A 1 93 ? -13.418 4.478 29.322 1.00 52.22 93 GLN A C 1
ATOM 781 O O . GLN A 1 93 ? -13.646 5.687 29.328 1.00 52.22 93 GLN A O 1
ATOM 786 N N . LEU A 1 94 ? -14.091 3.657 28.508 1.00 48.50 94 LEU A N 1
ATOM 787 C CA . LEU A 1 94 ? -15.088 4.149 27.543 1.00 48.50 94 LEU A CA 1
ATOM 788 C C . LEU A 1 94 ? -16.485 4.384 28.149 1.00 48.50 94 LEU A C 1
ATOM 790 O O . LEU A 1 94 ? -17.265 5.159 27.590 1.00 48.50 94 LEU A O 1
ATOM 794 N N . PHE A 1 95 ? -16.810 3.791 29.303 1.00 46.94 95 PHE A N 1
ATOM 795 C CA . PHE A 1 95 ? -18.130 3.969 29.928 1.00 46.94 95 PHE A CA 1
ATOM 796 C C . PHE A 1 95 ? -18.271 5.252 30.760 1.00 46.94 95 PHE A C 1
ATOM 798 O O . PHE A 1 95 ? -19.391 5.727 30.964 1.00 46.94 95 PHE A O 1
ATOM 805 N N . THR A 1 96 ? -17.176 5.875 31.198 1.00 47.47 96 THR A N 1
ATOM 806 C CA . THR A 1 96 ? -17.238 7.003 32.142 1.00 47.47 96 THR A CA 1
ATOM 807 C C . THR A 1 96 ? -17.564 8.352 31.498 1.00 47.47 96 THR A C 1
ATOM 809 O O . THR A 1 96 ? -18.093 9.224 32.186 1.00 47.47 96 THR A O 1
ATOM 812 N N . HIS A 1 97 ? -17.375 8.535 30.184 1.00 48.91 97 HIS A N 1
ATOM 813 C CA . HIS A 1 97 ? -17.622 9.842 29.550 1.00 48.91 97 HIS A CA 1
ATOM 814 C C . HIS A 1 97 ? -18.962 9.993 28.808 1.00 48.91 97 HIS A C 1
ATOM 816 O O . HIS A 1 97 ? -19.412 11.121 28.595 1.00 48.91 97 HIS A O 1
ATOM 822 N N . VAL A 1 98 ? -19.643 8.894 28.458 1.00 53.22 98 VAL A N 1
ATOM 823 C CA . VAL A 1 98 ? -20.921 8.934 27.709 1.00 53.22 98 VAL A CA 1
ATOM 824 C C . VAL A 1 98 ? -22.147 8.857 28.632 1.00 53.22 98 VAL A C 1
ATOM 826 O O . VAL A 1 98 ? -23.202 9.404 28.303 1.00 53.22 98 VAL A O 1
ATOM 829 N N . ALA A 1 99 ? -22.021 8.260 29.822 1.00 46.97 99 ALA A N 1
ATOM 830 C CA . ALA A 1 99 ? -23.138 8.107 30.761 1.00 46.97 99 ALA A CA 1
ATOM 831 C C . ALA A 1 99 ? -23.547 9.415 31.472 1.00 46.97 99 ALA A C 1
ATOM 833 O O . ALA A 1 99 ? -24.708 9.575 31.845 1.00 46.97 99 ALA A O 1
ATOM 834 N N . SER A 1 100 ? -22.642 10.394 31.598 1.00 45.56 100 SER A N 1
ATOM 835 C CA . SER A 1 100 ? -22.923 11.661 32.298 1.00 45.56 100 SER A CA 1
ATOM 836 C C . SER A 1 100 ? -23.946 12.556 31.573 1.00 45.56 100 SER A C 1
ATOM 838 O O . SER A 1 100 ? -24.656 13.327 32.216 1.00 45.56 100 SER A O 1
ATOM 840 N N . LYS A 1 101 ? -24.103 12.431 30.245 1.00 47.06 101 LYS A N 1
ATOM 841 C CA . LYS A 1 101 ? -24.977 13.328 29.460 1.00 47.06 101 LYS A CA 1
ATOM 842 C C . LYS A 1 101 ? -26.418 12.842 29.250 1.00 47.06 101 LYS A C 1
ATOM 844 O O . LYS A 1 101 ? -27.188 13.555 28.617 1.00 47.06 101 LYS A O 1
ATOM 849 N N . ARG A 1 102 ? -26.818 11.672 29.768 1.00 45.97 102 ARG A N 1
ATOM 850 C CA . ARG A 1 102 ? -28.182 11.126 29.561 1.00 45.97 102 ARG A CA 1
ATOM 851 C C . ARG A 1 102 ? -29.157 11.334 30.727 1.00 45.97 102 ARG A C 1
ATOM 853 O O . ARG A 1 102 ? -30.316 10.961 30.601 1.00 45.97 102 ARG A O 1
ATOM 860 N N . SER A 1 103 ? -28.735 11.971 31.822 1.00 45.53 103 SER A N 1
ATOM 861 C CA . SER A 1 103 ? -29.582 12.216 33.002 1.00 45.53 103 SER A CA 1
ATOM 862 C C . SER A 1 103 ? -29.977 13.692 33.165 1.00 45.53 103 SER A C 1
ATOM 864 O O . SER A 1 103 ? -29.772 14.291 34.220 1.00 45.53 103 SER A O 1
ATOM 866 N N . GLN A 1 104 ? -30.576 14.296 32.139 1.00 45.38 104 GLN A N 1
ATOM 867 C CA . GLN A 1 104 ? -31.475 15.430 32.370 1.00 45.38 104 GLN A CA 1
ATOM 868 C C . GLN A 1 104 ? -32.863 15.051 31.852 1.00 45.38 104 GLN A C 1
ATOM 870 O O . GLN A 1 104 ? -33.065 15.023 30.637 1.00 45.38 104 GLN A O 1
ATOM 875 N N . PRO A 1 105 ? -33.820 14.709 32.734 1.00 44.25 105 PRO A N 1
ATOM 876 C CA . PRO A 1 105 ? -35.184 14.486 32.299 1.00 44.25 105 PRO A CA 1
ATOM 877 C C . PRO A 1 105 ? -35.764 15.809 31.799 1.00 44.25 105 PRO A C 1
ATOM 879 O O . PRO A 1 105 ? -35.742 16.836 32.481 1.00 44.25 105 PRO A O 1
ATOM 882 N N . ASN A 1 106 ? -36.260 15.743 30.570 1.00 53.44 106 ASN A N 1
ATOM 883 C CA . ASN A 1 106 ? -36.973 16.776 29.843 1.00 53.44 106 ASN A CA 1
ATOM 884 C C . ASN A 1 106 ? -38.125 17.318 30.713 1.00 53.44 106 ASN A C 1
ATOM 886 O O . ASN A 1 106 ? -39.158 16.665 30.868 1.00 53.44 1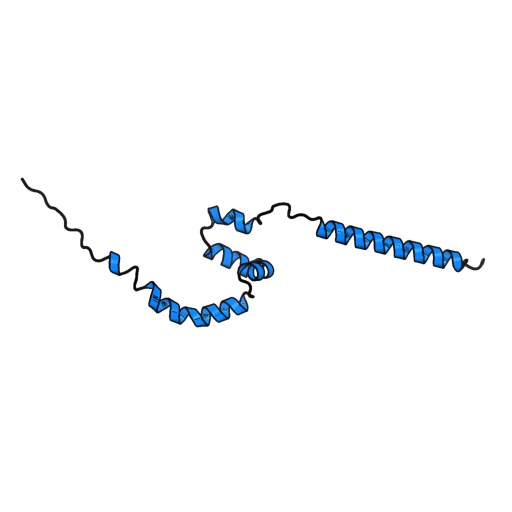06 ASN A O 1
ATOM 890 N N . ARG A 1 107 ? -37.950 18.494 31.335 1.00 45.00 107 ARG A N 1
ATOM 891 C CA . ARG A 1 107 ? -39.052 19.186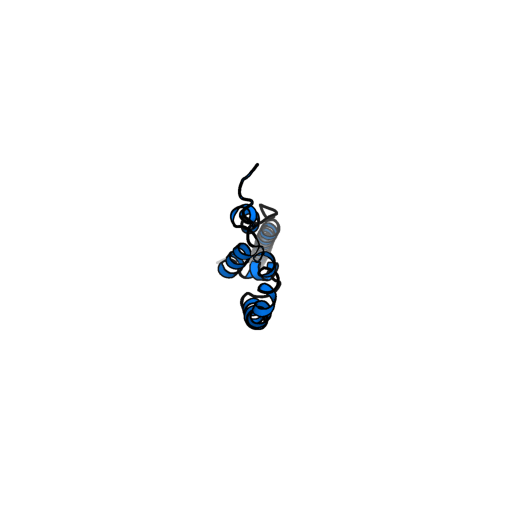 32.016 1.00 45.00 107 ARG A CA 1
ATOM 892 C C . ARG A 1 107 ? -39.984 19.736 30.946 1.00 45.00 107 ARG A C 1
ATOM 894 O O . ARG A 1 107 ? -39.767 20.824 30.420 1.00 45.00 107 ARG A O 1
ATOM 901 N N . HIS A 1 108 ? -41.031 18.970 30.655 1.00 50.47 108 HIS A N 1
ATOM 902 C CA . HIS A 1 108 ? -42.232 19.456 29.993 1.00 50.47 108 HIS A CA 1
ATOM 903 C C . HIS A 1 108 ? -42.688 20.755 30.661 1.00 50.47 108 HIS A C 1
ATOM 905 O O . HIS A 1 108 ? -43.149 20.759 31.803 1.00 50.47 108 HIS A O 1
ATOM 911 N N . ARG A 1 109 ? -42.551 21.873 29.947 1.00 45.81 109 ARG A N 1
ATOM 912 C CA . ARG A 1 109 ? -43.190 23.128 30.325 1.00 45.81 109 ARG A CA 1
ATOM 913 C C . ARG A 1 109 ? -44.602 23.086 29.754 1.00 45.81 109 ARG A C 1
ATOM 915 O O . ARG A 1 109 ? -44.822 23.397 28.588 1.00 45.81 109 ARG A O 1
ATOM 922 N N . GLY A 1 110 ? -45.520 22.591 30.578 1.00 43.78 110 GLY A N 1
ATOM 923 C CA . GLY A 1 110 ? -46.952 22.711 30.360 1.00 43.78 110 GLY A CA 1
ATOM 924 C C . GLY A 1 110 ? -47.391 24.176 30.337 1.00 43.78 110 GLY A C 1
ATOM 925 O O . GLY A 1 110 ? -46.795 25.039 30.983 1.00 43.78 110 GLY A O 1
ATOM 926 N N . MET A 1 111 ? -48.425 24.396 29.534 1.00 44.88 111 MET A N 1
ATOM 927 C CA . MET A 1 111 ? -49.262 25.583 29.376 1.00 44.88 111 MET A CA 1
ATOM 928 C C . MET A 1 111 ? -49.640 26.271 30.699 1.00 44.88 111 MET A C 1
ATOM 930 O O . MET A 1 111 ? -49.891 25.584 31.685 1.00 44.88 111 MET A O 1
ATOM 934 N N . ALA A 1 112 ? -49.764 27.603 30.665 1.00 41.34 112 ALA A N 1
ATOM 935 C CA . ALA A 1 112 ? -50.959 28.368 31.071 1.00 41.34 112 ALA A CA 1
ATOM 936 C C . ALA A 1 112 ? -50.590 29.815 31.453 1.00 41.34 112 ALA A C 1
ATOM 938 O O . ALA A 1 112 ? -49.900 30.045 32.448 1.00 41.34 112 ALA A O 1
ATOM 939 N N . LYS A 1 113 ? -51.101 30.779 30.685 1.00 44.12 113 LYS A N 1
ATOM 940 C CA . LYS A 1 113 ? -51.710 32.011 31.195 1.00 44.12 113 LYS A CA 1
ATOM 941 C C . LYS A 1 113 ? -52.900 32.334 30.311 1.00 44.12 113 LYS A C 1
ATOM 943 O O . LYS A 1 113 ? -52.753 32.133 29.086 1.00 44.12 113 LYS A O 1
#

pLDDT: mean 74.82, std 16.66, range [41.34, 96.19]

Foldseek 3Di:
DDDDPVVVVVVVVVVVVVVVVVVVVVVVVVVVVPPPPDPDDPLRVCCVVPDDDPVSLVCCLPPPQPVNCVVVVDGPVVVVVVCVVCVVVVVVPPPPPPVVPPPDPDPPPDDDD

Organism: Rhipicephalus microplus (NCBI:txid6941)

Sequence (113 aa):
MAPINTRALAELEEIHAQNELIVVYSIARRRRRRQRRVWVRQVFLDRAMDGDFHNLLVKLRLGDAAMFHNFMRMSPQQFDFLEHLVRPLSTEQLFTHVASKRSQPNRHRGMAK

Radius of gyration: 32.09 Å; chains: 1; bounding box: 91×61×73 Å

Secondary structure (DSSP, 8-state):
-PPP-HHHHHHHHHHHHHHHHHHHHHHHHHHHT---SSSS-HHHHTHHHH-STHHHHHHHHHH-HHHHHHHHSS-HHHHHHHHHHHHHHHHHHHSTTTGGGG-----------